Protein AF-A0A1M2VJW4-F1 (afdb_monomer_lite)

Sequence (165 aa):
KAATLDDLKRATKDALHIVKIEASDFDSVFASAKVLESIPSETHLHYLINNAGMALEAETLLSVLKTNTVGFAFVSQVALPFLERGRVKNILHISSTRGSIASVDTATGFVPAVVSYGMSKAALDMLNATLEPSESVAGVLKVVTTATAADSGKYLRYNGEKIPW

pLDDT: mean 79.41, std 14.79, range [40.38, 96.19]

Radius of gyration: 18.19 Å; chains: 1; bounding box: 39×47×47 Å

Structure (mmCIF, N/CA/C/O backbone):
data_AF-A0A1M2VJW4-F1
#
_entry.id   AF-A0A1M2VJW4-F1
#
loop_
_atom_site.group_PDB
_atom_site.id
_atom_site.type_symbol
_atom_site.label_atom_id
_atom_site.label_alt_id
_atom_site.label_comp_id
_atom_site.label_asym_id
_atom_site.label_entity_id
_atom_site.label_seq_id
_atom_site.pdbx_PDB_ins_code
_atom_site.Cartn_x
_atom_site.Cartn_y
_atom_site.Cartn_z
_atom_site.occupancy
_atom_site.B_iso_or_equiv
_atom_site.auth_seq_id
_atom_site.auth_comp_id
_atom_site.auth_asym_id
_atom_site.auth_atom_id
_atom_site.pdbx_PDB_model_num
ATOM 1 N N . LYS A 1 1 ? -12.117 16.412 -5.484 1.00 53.22 1 LYS A N 1
ATOM 2 C CA . LYS A 1 1 ? -11.598 15.272 -4.686 1.00 53.22 1 LYS A CA 1
ATOM 3 C C . LYS A 1 1 ? -11.962 15.355 -3.193 1.00 53.22 1 LYS A C 1
ATOM 5 O O . LYS A 1 1 ? -12.246 14.305 -2.644 1.00 53.22 1 LYS A O 1
ATOM 10 N N . ALA A 1 2 ? -12.034 16.536 -2.552 1.00 51.62 2 ALA A N 1
ATOM 11 C CA . ALA A 1 2 ? -12.535 16.665 -1.167 1.00 51.62 2 ALA A CA 1
ATOM 12 C C . ALA A 1 2 ? -14.077 16.659 -1.059 1.00 51.62 2 ALA A C 1
ATOM 14 O O . ALA A 1 2 ? -14.622 15.906 -0.262 1.00 51.62 2 ALA A O 1
ATOM 15 N N . ALA A 1 3 ? -14.779 17.389 -1.940 1.00 55.66 3 ALA A N 1
ATOM 16 C CA . ALA A 1 3 ? -16.249 17.458 -1.938 1.00 55.66 3 ALA A CA 1
ATOM 17 C C . ALA A 1 3 ? -16.925 16.072 -1.996 1.00 55.66 3 ALA A C 1
ATOM 19 O O . ALA A 1 3 ? -17.821 15.780 -1.215 1.00 55.66 3 ALA A O 1
ATOM 20 N N . THR A 1 4 ? -16.394 15.172 -2.827 1.00 78.44 4 THR A N 1
ATOM 21 C CA . THR A 1 4 ? -16.866 13.787 -2.977 1.00 78.44 4 THR A CA 1
ATOM 22 C C . THR A 1 4 ? -16.678 12.922 -1.729 1.00 78.44 4 THR A C 1
ATOM 24 O O . THR A 1 4 ? -17.415 11.960 -1.543 1.00 78.44 4 THR A O 1
ATOM 27 N N . LEU A 1 5 ? -15.687 13.226 -0.884 1.00 79.75 5 LEU A N 1
ATOM 28 C CA . LEU A 1 5 ? -15.425 12.456 0.333 1.00 79.75 5 LEU A CA 1
ATOM 29 C C . LEU A 1 5 ? -16.330 12.915 1.483 1.00 79.75 5 LEU A C 1
ATOM 31 O O . LEU A 1 5 ? -16.846 12.081 2.222 1.00 79.75 5 LEU A O 1
ATOM 35 N N . ASP A 1 6 ? -16.577 14.222 1.587 1.00 81.19 6 ASP A N 1
ATOM 36 C CA . ASP A 1 6 ? -17.538 14.771 2.547 1.00 81.19 6 ASP A CA 1
ATOM 37 C C . ASP A 1 6 ? -18.973 14.345 2.207 1.00 81.19 6 ASP A C 1
ATOM 39 O O . ASP A 1 6 ? -19.746 14.009 3.104 1.00 81.19 6 ASP A O 1
ATOM 43 N N . ASP A 1 7 ? -19.315 14.296 0.915 1.00 84.75 7 ASP A N 1
ATOM 44 C CA . ASP A 1 7 ? -20.573 13.719 0.429 1.00 84.75 7 ASP A CA 1
ATOM 45 C C . ASP A 1 7 ? -20.713 12.247 0.830 1.00 84.75 7 ASP A C 1
ATOM 47 O O . ASP A 1 7 ? -21.752 11.845 1.358 1.00 84.75 7 ASP A O 1
ATOM 51 N N . LEU A 1 8 ? -19.653 11.451 0.644 1.00 85.62 8 LEU A N 1
ATOM 52 C CA . LEU A 1 8 ? -19.655 10.044 1.036 1.00 85.62 8 LEU A CA 1
ATOM 53 C C . LEU A 1 8 ? -19.826 9.892 2.551 1.00 85.62 8 LEU A C 1
ATOM 55 O O . LEU A 1 8 ? -20.654 9.099 2.985 1.00 85.62 8 LEU A O 1
ATOM 59 N N . LYS A 1 9 ? -19.127 10.707 3.352 1.00 84.81 9 LYS A N 1
ATOM 60 C CA . LYS A 1 9 ? -19.258 10.703 4.815 1.00 84.81 9 LYS A CA 1
ATOM 61 C C . LYS A 1 9 ? -20.679 11.031 5.263 1.00 84.81 9 LYS A C 1
ATOM 63 O O . LYS A 1 9 ? -21.208 10.368 6.152 1.00 84.81 9 LYS A O 1
ATOM 68 N N . ARG A 1 10 ? -21.324 12.013 4.624 1.00 84.19 10 ARG A N 1
ATOM 69 C CA . ARG A 1 10 ? -22.740 12.323 4.875 1.00 84.19 10 ARG A CA 1
ATOM 70 C C . ARG A 1 10 ? -23.649 11.135 4.553 1.00 84.19 10 ARG A C 1
ATOM 72 O O . ARG A 1 10 ? -24.581 10.874 5.309 1.00 84.19 10 ARG A O 1
ATOM 79 N N . ALA A 1 11 ? -23.376 10.413 3.467 1.00 86.88 11 ALA A N 1
ATOM 80 C CA . ALA A 1 11 ? -24.182 9.274 3.034 1.00 86.88 11 ALA A CA 1
ATOM 81 C C . ALA A 1 11 ? -24.016 8.027 3.925 1.00 86.88 11 ALA A C 1
ATOM 83 O O . ALA A 1 11 ? -24.977 7.284 4.119 1.00 86.88 11 ALA A O 1
ATOM 84 N N . THR A 1 12 ? -22.826 7.797 4.485 1.00 85.69 12 THR A N 1
ATOM 85 C CA . THR A 1 12 ? -22.499 6.582 5.255 1.00 85.69 12 THR A CA 1
ATOM 86 C C . THR A 1 12 ? -22.643 6.735 6.771 1.00 85.69 12 THR A C 1
ATOM 88 O O . THR A 1 12 ? -22.480 5.748 7.488 1.00 85.69 12 THR A O 1
ATOM 91 N N . LYS A 1 13 ? -22.951 7.942 7.272 1.00 80.88 13 LYS A N 1
ATOM 92 C CA . LYS A 1 13 ? -23.042 8.255 8.713 1.00 80.88 13 LYS A CA 1
ATOM 93 C C . LYS A 1 13 ? -21.794 7.751 9.463 1.00 80.88 13 LYS A C 1
ATOM 95 O O . LYS A 1 13 ? -20.679 8.074 9.060 1.00 80.88 13 LYS A O 1
ATOM 100 N N . ASP A 1 14 ? -21.977 6.926 10.494 1.00 81.69 14 ASP A N 1
ATOM 101 C CA . ASP A 1 14 ? -20.911 6.425 11.370 1.00 81.69 14 ASP A CA 1
ATOM 102 C C . ASP A 1 14 ? -20.086 5.282 10.754 1.00 81.69 14 ASP A C 1
ATOM 104 O O . ASP A 1 14 ? -19.101 4.853 11.338 1.00 81.69 14 ASP A O 1
ATOM 108 N N . ALA A 1 15 ? -20.440 4.790 9.559 1.00 83.75 15 ALA A N 1
ATOM 109 C CA . ALA A 1 15 ? -19.698 3.710 8.903 1.00 83.75 15 ALA A CA 1
ATOM 110 C C . ALA A 1 15 ? -18.403 4.177 8.204 1.00 83.75 15 ALA A C 1
ATOM 112 O O . ALA A 1 15 ? -17.617 3.336 7.765 1.00 83.75 15 ALA A O 1
ATOM 113 N N . LEU A 1 16 ? -18.171 5.494 8.069 1.00 88.00 16 LEU A N 1
ATOM 114 C CA . LEU A 1 16 ? -16.964 6.048 7.443 1.00 88.00 16 LEU A CA 1
ATOM 115 C C . LEU A 1 16 ? -16.190 6.960 8.395 1.00 88.00 16 LEU A C 1
ATOM 117 O O . LEU A 1 16 ? -16.600 8.082 8.702 1.00 88.00 16 LEU A O 1
ATOM 121 N N . HIS A 1 17 ? -14.983 6.519 8.732 1.00 88.06 17 HIS A N 1
ATOM 122 C CA . HIS A 1 17 ? -13.984 7.326 9.418 1.00 88.06 17 HIS A CA 1
ATOM 123 C C . HIS A 1 17 ? -12.938 7.801 8.407 1.00 88.06 17 HIS A C 1
ATOM 125 O O . HIS A 1 17 ? -12.304 6.998 7.725 1.00 88.06 17 HIS A O 1
ATOM 131 N N . ILE A 1 18 ? -12.760 9.119 8.294 1.00 89.25 18 ILE A N 1
ATOM 132 C CA . ILE A 1 18 ? -11.729 9.706 7.432 1.00 89.25 18 ILE A CA 1
ATOM 133 C C . ILE A 1 18 ? -10.469 9.903 8.267 1.00 89.25 18 ILE A C 1
ATOM 135 O O . ILE A 1 18 ? -10.477 10.675 9.225 1.00 89.25 18 ILE A O 1
ATOM 139 N N . VAL A 1 19 ? -9.385 9.251 7.856 1.00 90.75 19 VAL A N 1
ATOM 140 C CA . VAL A 1 19 ? -8.056 9.411 8.447 1.00 90.75 19 VAL A CA 1
ATOM 141 C C . VAL A 1 19 ? -7.137 10.019 7.397 1.00 90.75 19 VAL A C 1
ATOM 143 O O . VAL A 1 19 ? -7.038 9.515 6.279 1.00 90.75 19 VAL A O 1
ATOM 146 N N . LYS A 1 20 ? -6.474 11.127 7.738 1.00 91.62 20 LYS A N 1
ATOM 147 C CA . LYS A 1 20 ? -5.480 11.740 6.855 1.00 91.62 20 LYS A CA 1
ATOM 148 C C . LYS A 1 20 ? -4.185 10.935 6.933 1.00 91.62 20 LYS A C 1
ATOM 150 O O . LYS A 1 20 ? -3.570 10.876 7.992 1.00 91.62 20 LYS A O 1
ATOM 155 N N . ILE A 1 21 ? -3.779 10.359 5.807 1.00 93.31 21 ILE A N 1
ATOM 156 C CA . ILE A 1 21 ? -2.517 9.633 5.653 1.00 93.31 21 ILE A CA 1
ATOM 157 C C . ILE A 1 21 ? -1.919 10.029 4.307 1.00 93.31 21 ILE A C 1
ATOM 159 O O . ILE A 1 21 ? -2.563 9.860 3.273 1.00 93.31 21 ILE A O 1
ATOM 163 N N . GLU A 1 22 ? -0.692 10.535 4.326 1.00 94.25 22 GLU A N 1
ATOM 164 C CA . GLU A 1 22 ? 0.143 10.692 3.137 1.00 94.25 22 GLU A CA 1
ATOM 165 C C . GLU A 1 22 ? 1.249 9.631 3.184 1.00 94.25 22 GLU A C 1
ATOM 167 O O . GLU A 1 22 ? 2.143 9.702 4.017 1.00 94.25 22 GLU A O 1
ATOM 172 N N . ALA A 1 23 ? 1.180 8.612 2.321 1.00 92.00 23 ALA A N 1
ATOM 173 C CA . ALA A 1 23 ? 2.075 7.448 2.385 1.00 92.00 23 ALA A CA 1
ATOM 174 C C . ALA A 1 23 ? 3.553 7.801 2.139 1.00 92.00 23 ALA A C 1
ATOM 176 O O . ALA A 1 23 ? 4.448 7.079 2.578 1.00 92.00 23 ALA A O 1
ATOM 177 N N . SER A 1 24 ? 3.813 8.911 1.445 1.00 93.81 24 SER A N 1
ATOM 178 C CA . SER A 1 24 ? 5.163 9.427 1.208 1.00 93.81 24 SER A CA 1
ATOM 179 C C . SER A 1 24 ? 5.692 10.331 2.334 1.00 93.81 24 SER A C 1
ATOM 181 O O . SER A 1 24 ? 6.868 10.706 2.309 1.00 93.81 24 SER A O 1
ATOM 183 N N . ASP A 1 25 ? 4.866 10.657 3.330 1.00 96.19 25 ASP A N 1
ATOM 184 C CA . ASP A 1 25 ? 5.200 11.461 4.507 1.00 96.19 25 ASP A CA 1
ATOM 185 C C . ASP A 1 25 ? 5.056 10.603 5.770 1.00 96.19 25 ASP A C 1
ATOM 187 O O . ASP A 1 25 ? 3.963 10.359 6.282 1.00 96.19 25 ASP A O 1
ATOM 191 N N . PHE A 1 26 ? 6.184 10.118 6.284 1.00 92.19 26 PHE A N 1
ATOM 192 C CA . PHE A 1 26 ? 6.177 9.175 7.397 1.00 92.19 26 PHE A CA 1
ATOM 193 C C . PHE A 1 26 ? 5.715 9.816 8.707 1.00 92.19 26 PHE A C 1
ATOM 195 O O . PHE A 1 26 ? 5.099 9.127 9.516 1.00 92.19 26 PHE A O 1
ATOM 202 N N . ASP A 1 27 ? 5.886 11.129 8.880 1.00 95.06 27 ASP A N 1
ATOM 203 C CA . ASP A 1 27 ? 5.318 11.838 10.027 1.00 95.06 27 ASP A CA 1
ATOM 204 C C . ASP A 1 27 ? 3.787 11.837 9.940 1.00 95.06 27 ASP A C 1
ATOM 206 O O . ASP A 1 27 ? 3.109 11.570 10.935 1.00 95.06 27 ASP A O 1
ATOM 210 N N . SER A 1 28 ? 3.226 12.027 8.737 1.00 96.06 28 SER A N 1
ATOM 211 C CA . SER A 1 28 ? 1.786 11.851 8.507 1.00 96.06 28 SER A CA 1
ATOM 212 C C . SER A 1 28 ? 1.327 10.416 8.779 1.00 96.06 28 SER A C 1
ATOM 214 O O . SER A 1 28 ? 0.230 10.237 9.313 1.00 96.06 28 SER A O 1
ATOM 216 N N . VAL A 1 29 ? 2.119 9.402 8.413 1.00 95.56 29 VAL A N 1
ATOM 217 C CA . VAL A 1 29 ? 1.794 7.990 8.676 1.00 95.56 29 VAL A CA 1
ATOM 218 C C . VAL A 1 29 ? 1.776 7.716 10.179 1.00 95.56 29 VAL A C 1
ATOM 220 O O . VAL A 1 29 ? 0.781 7.205 10.688 1.00 95.56 29 VAL A O 1
ATOM 223 N N . PHE A 1 30 ? 2.810 8.107 10.922 1.00 93.12 30 PHE A N 1
ATOM 224 C CA . PHE A 1 30 ? 2.870 7.873 12.368 1.00 93.12 30 PHE A CA 1
ATOM 225 C C . PHE A 1 30 ? 1.820 8.679 13.139 1.00 93.12 30 PHE A C 1
ATOM 227 O O . PHE A 1 30 ? 1.211 8.163 14.077 1.00 93.12 30 PHE A O 1
ATOM 234 N N . ALA A 1 31 ? 1.530 9.912 12.714 1.00 94.62 31 ALA A N 1
ATOM 235 C CA . ALA A 1 31 ? 0.473 10.724 13.312 1.00 94.62 31 ALA A CA 1
ATOM 236 C C . ALA A 1 31 ? -0.919 10.077 13.190 1.00 94.62 31 ALA A C 1
ATOM 238 O O . ALA A 1 31 ? -1.789 10.333 14.027 1.00 94.62 31 ALA A O 1
ATOM 239 N N . SER A 1 32 ? -1.130 9.214 12.189 1.00 94.56 32 SER A N 1
ATOM 240 C CA . SER A 1 32 ? -2.408 8.529 11.985 1.00 94.56 32 SER A CA 1
ATOM 241 C C . SER A 1 32 ? -2.768 7.550 13.107 1.00 94.56 32 SER A C 1
ATOM 243 O O . SER A 1 32 ? -3.956 7.353 13.358 1.00 94.56 32 SER A O 1
ATOM 245 N N . ALA A 1 33 ? -1.785 7.024 13.852 1.00 91.88 33 ALA A N 1
ATOM 246 C CA . ALA A 1 33 ? -2.019 6.126 14.987 1.00 91.88 33 ALA A CA 1
ATOM 247 C C . ALA A 1 33 ? -2.961 6.749 16.030 1.00 91.88 33 ALA A C 1
ATOM 249 O O . ALA A 1 33 ? -3.928 6.121 16.448 1.00 91.88 33 ALA A O 1
ATOM 250 N N . LYS A 1 34 ? -2.752 8.031 16.363 1.00 91.75 34 LYS A N 1
ATOM 251 C CA . LYS A 1 34 ? -3.604 8.770 17.312 1.00 91.75 34 LYS A CA 1
ATOM 252 C C . LYS A 1 34 ? -5.041 8.915 16.818 1.00 91.75 34 LYS A C 1
ATOM 254 O O . LYS A 1 34 ? -5.980 8.939 17.607 1.00 91.75 34 LYS A O 1
ATOM 259 N N . VAL A 1 35 ? -5.224 9.038 15.504 1.00 89.62 35 VAL A N 1
ATOM 260 C CA . VAL A 1 35 ? -6.563 9.115 14.910 1.00 89.62 35 VAL A CA 1
ATOM 261 C C . VAL A 1 35 ? -7.232 7.744 14.963 1.00 89.62 35 VAL A C 1
ATOM 263 O O . VAL A 1 35 ? -8.400 7.667 15.329 1.00 89.62 35 VAL A O 1
ATOM 266 N N . LEU A 1 36 ? -6.497 6.666 14.673 1.00 89.81 36 LEU A N 1
ATOM 267 C CA . LEU A 1 36 ? -6.995 5.294 14.795 1.00 89.81 36 LEU A CA 1
ATOM 268 C C . LEU A 1 36 ? -7.379 4.944 16.244 1.00 89.81 36 LEU A C 1
ATOM 270 O O . LEU A 1 36 ? -8.386 4.279 16.452 1.00 89.81 36 LEU A O 1
ATOM 274 N N . GLU A 1 37 ? -6.650 5.447 17.244 1.00 90.56 37 GLU A N 1
ATOM 275 C CA . GLU A 1 37 ? -6.998 5.305 18.670 1.00 90.56 37 GLU A CA 1
ATOM 276 C C . GLU A 1 37 ? -8.310 6.000 19.056 1.00 90.56 37 GLU A C 1
ATOM 278 O O . GLU A 1 37 ? -8.969 5.574 20.000 1.00 90.56 37 GLU A O 1
ATOM 283 N N . SER A 1 38 ? -8.695 7.062 18.339 1.00 88.62 38 SER A N 1
ATOM 284 C CA . SER A 1 38 ? -9.950 7.786 18.588 1.00 88.62 38 SER A CA 1
ATOM 285 C C . SER A 1 38 ? -11.187 7.072 18.036 1.00 88.62 38 SER A C 1
ATOM 287 O O . SER A 1 38 ? -12.314 7.443 18.371 1.00 88.62 38 SER A O 1
ATOM 289 N N . ILE A 1 39 ? -10.989 6.064 17.180 1.00 85.88 39 ILE A N 1
ATOM 290 C CA . ILE A 1 39 ? -12.077 5.236 16.665 1.00 85.88 39 ILE A CA 1
ATOM 291 C C . ILE A 1 39 ? -12.561 4.338 17.817 1.00 85.88 39 ILE A C 1
ATOM 293 O O . ILE A 1 39 ? -11.723 3.784 18.534 1.00 85.88 39 ILE A O 1
ATOM 297 N N . PRO A 1 40 ? -13.885 4.191 18.026 1.00 84.75 40 PRO A N 1
ATOM 298 C CA . PRO A 1 40 ? -14.409 3.428 19.153 1.00 84.75 40 PRO A CA 1
ATOM 299 C C . PRO A 1 40 ? -13.818 2.017 19.226 1.00 84.75 40 PRO A C 1
ATOM 301 O O . PRO A 1 40 ? -13.689 1.342 18.208 1.00 84.75 40 PRO A O 1
ATOM 304 N N . SER A 1 41 ? -13.456 1.566 20.428 1.00 74.88 41 SER A N 1
ATOM 305 C CA . SER A 1 41 ? -12.674 0.337 20.647 1.00 74.88 41 SER A CA 1
ATOM 306 C C . SER A 1 41 ? -13.351 -0.949 20.158 1.00 74.88 41 SER A C 1
ATOM 308 O O . SER A 1 41 ? -12.673 -1.914 19.808 1.00 74.88 41 SER A O 1
ATOM 310 N N . GLU A 1 42 ? -14.680 -0.938 20.112 1.00 80.19 42 GLU A N 1
ATOM 311 C CA . GLU A 1 42 ? -15.555 -1.961 19.546 1.00 80.19 42 GLU A CA 1
ATOM 312 C C . GLU A 1 42 ? -15.442 -2.068 18.015 1.00 80.19 42 GLU A C 1
ATOM 314 O O . GLU A 1 42 ? -15.820 -3.080 17.426 1.00 80.19 42 GLU A O 1
ATOM 319 N N . THR A 1 43 ? -14.889 -1.044 17.362 1.00 80.38 43 THR A N 1
ATOM 320 C CA . THR A 1 43 ? -14.594 -1.034 15.929 1.00 80.38 43 THR A CA 1
ATOM 321 C C . THR A 1 43 ? -13.207 -1.628 15.715 1.00 80.38 43 THR A C 1
ATOM 323 O O . THR A 1 43 ? -12.186 -0.942 15.747 1.00 80.38 43 THR A O 1
ATOM 326 N N . HIS A 1 44 ? -13.158 -2.942 15.520 1.00 84.38 44 HIS A N 1
ATOM 327 C CA . HIS A 1 44 ? -11.901 -3.641 15.278 1.00 84.38 44 HIS A CA 1
ATOM 328 C C . HIS A 1 44 ? -11.463 -3.539 13.813 1.00 84.38 44 HIS A C 1
ATOM 330 O O . HIS A 1 44 ? -12.254 -3.755 12.890 1.00 84.38 44 HIS A O 1
ATOM 336 N N . LEU A 1 45 ? -10.176 -3.261 13.590 1.00 89.12 45 LEU A N 1
ATOM 337 C CA . LEU A 1 45 ? -9.597 -3.301 12.253 1.00 89.12 45 LEU A CA 1
ATOM 338 C C . LEU A 1 45 ? -9.383 -4.763 11.849 1.00 89.12 45 LEU A C 1
ATOM 340 O O . LEU A 1 45 ? -8.676 -5.501 12.525 1.00 89.12 45 LEU A O 1
ATOM 344 N N . HIS A 1 46 ? -10.011 -5.180 10.752 1.00 87.06 46 HIS A N 1
ATOM 345 C CA . HIS A 1 46 ? -9.913 -6.553 10.247 1.00 87.06 46 HIS A CA 1
ATOM 346 C C . HIS A 1 46 ? -9.057 -6.683 8.987 1.00 87.06 46 HIS A C 1
ATOM 348 O O . HIS A 1 46 ? -8.476 -7.736 8.738 1.00 87.06 46 HIS A O 1
ATOM 354 N N . TYR A 1 47 ? -9.042 -5.630 8.171 1.00 89.56 47 TYR A N 1
ATOM 355 C CA . TYR A 1 47 ? -8.376 -5.582 6.879 1.00 89.56 47 TYR A CA 1
ATOM 356 C C . TYR A 1 47 ? -7.717 -4.213 6.722 1.00 89.56 47 TYR A C 1
ATOM 358 O O . TYR A 1 47 ? -8.380 -3.186 6.853 1.00 89.56 47 TYR A O 1
ATOM 366 N N . LEU A 1 48 ? -6.437 -4.202 6.380 1.00 91.94 48 LEU A N 1
ATOM 367 C CA . LEU A 1 48 ? -5.707 -3.069 5.844 1.00 91.94 48 LEU A CA 1
ATOM 368 C C . LEU A 1 48 ? -5.510 -3.299 4.347 1.00 91.94 48 LEU A C 1
ATOM 370 O O . LEU A 1 48 ? -5.007 -4.342 3.934 1.00 91.94 48 LEU A O 1
ATOM 374 N N . ILE A 1 49 ? -5.876 -2.313 3.533 1.00 92.69 49 ILE A N 1
ATOM 375 C CA . ILE A 1 49 ? -5.662 -2.352 2.086 1.00 92.69 49 ILE A CA 1
ATOM 376 C C . ILE A 1 49 ? -4.751 -1.191 1.707 1.00 92.69 49 ILE A C 1
ATOM 378 O O . ILE A 1 49 ? -5.193 -0.050 1.570 1.00 92.69 49 ILE A O 1
ATOM 382 N N . ASN A 1 50 ? -3.475 -1.489 1.494 1.00 93.31 50 ASN A N 1
ATOM 383 C CA . ASN A 1 50 ? -2.540 -0.518 0.957 1.00 93.31 50 ASN A CA 1
ATOM 384 C C . ASN A 1 50 ? -2.715 -0.435 -0.564 1.00 93.31 50 ASN A C 1
ATOM 386 O O . ASN A 1 50 ? -2.260 -1.295 -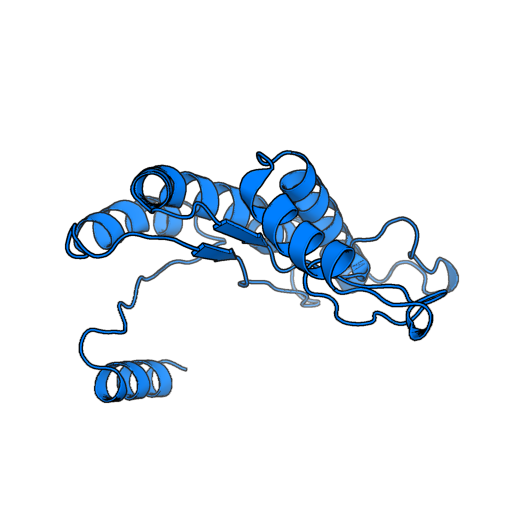1.322 1.00 93.31 50 ASN A O 1
ATOM 390 N N . ASN A 1 51 ? -3.423 0.605 -1.000 1.00 93.38 51 ASN A N 1
ATOM 391 C CA . ASN A 1 51 ? -3.742 0.858 -2.406 1.00 93.38 51 ASN A CA 1
ATOM 392 C C . ASN A 1 51 ? -3.062 2.114 -2.977 1.00 93.38 51 ASN A C 1
ATOM 394 O O . ASN A 1 51 ? -2.891 2.206 -4.190 1.00 93.38 51 ASN A O 1
ATOM 398 N N . ALA A 1 52 ? -2.684 3.084 -2.135 1.00 90.25 52 ALA A N 1
ATOM 399 C CA . ALA A 1 52 ? -2.108 4.348 -2.595 1.00 90.25 52 ALA A CA 1
ATOM 400 C C . ALA A 1 52 ? -0.857 4.109 -3.459 1.00 90.25 52 ALA A C 1
ATOM 402 O O . ALA A 1 52 ? 0.078 3.440 -3.042 1.00 90.25 52 ALA A O 1
ATOM 403 N N . GLY A 1 53 ? -0.814 4.632 -4.679 1.00 87.25 53 GLY A N 1
ATOM 404 C CA . GLY A 1 53 ? 0.353 4.419 -5.523 1.00 87.25 53 GLY A CA 1
ATOM 405 C C . GLY A 1 53 ? 0.461 5.399 -6.670 1.00 87.25 53 GLY A C 1
ATOM 406 O O . GLY A 1 53 ? -0.530 5.995 -7.093 1.00 87.25 53 GLY A O 1
ATOM 407 N N . MET A 1 54 ? 1.683 5.547 -7.169 1.00 89.19 54 MET A N 1
ATOM 408 C CA . MET A 1 54 ? 2.025 6.441 -8.270 1.00 89.19 54 MET A CA 1
ATOM 409 C C . MET A 1 54 ? 2.922 5.746 -9.298 1.00 89.19 54 MET A C 1
ATOM 411 O O . MET A 1 54 ? 3.672 4.835 -8.950 1.00 89.19 54 MET A O 1
ATOM 415 N N . ALA A 1 55 ? 2.819 6.163 -10.562 1.00 79.69 55 ALA A N 1
ATOM 416 C CA . ALA A 1 55 ? 3.507 5.560 -11.713 1.00 79.69 55 ALA A CA 1
ATOM 417 C C . ALA A 1 55 ? 3.973 6.608 -12.748 1.00 79.69 55 ALA A C 1
ATOM 419 O O . ALA A 1 55 ? 4.122 6.295 -13.925 1.00 79.69 55 ALA A O 1
ATOM 420 N N . LEU A 1 56 ? 4.091 7.868 -12.329 1.00 69.44 56 LEU A N 1
ATOM 421 C CA . LEU A 1 56 ? 4.195 9.032 -13.207 1.00 69.44 56 LEU A CA 1
ATOM 422 C C . LEU A 1 56 ? 5.636 9.277 -13.712 1.00 69.44 56 LEU A C 1
ATOM 424 O O . LEU A 1 56 ? 6.610 8.837 -13.104 1.00 69.44 56 LEU A O 1
ATOM 428 N N . GLU A 1 57 ? 5.745 9.962 -14.857 1.00 63.19 57 GLU A N 1
ATOM 429 C CA . GLU A 1 57 ? 7.006 10.252 -15.567 1.00 63.19 57 GLU A CA 1
ATOM 430 C C . GLU A 1 57 ? 7.885 11.328 -14.914 1.00 63.19 57 GLU A C 1
ATOM 432 O O . GLU A 1 57 ? 9.083 11.369 -15.188 1.00 63.19 57 GLU A O 1
ATOM 437 N N . ALA A 1 58 ? 7.324 12.199 -14.071 1.00 62.88 58 ALA A N 1
ATOM 438 C CA . ALA A 1 58 ? 8.066 13.295 -13.444 1.00 62.88 58 ALA A CA 1
ATOM 439 C C . ALA A 1 58 ? 8.763 12.869 -12.138 1.00 62.88 58 ALA A C 1
ATOM 441 O O . ALA A 1 58 ? 9.520 13.637 -11.541 1.00 62.88 58 ALA A O 1
ATOM 442 N N . GLU A 1 59 ? 8.503 11.649 -11.677 1.00 71.31 59 GLU A N 1
ATOM 443 C CA . GLU A 1 59 ? 8.868 11.163 -10.365 1.00 71.31 59 GLU A CA 1
ATOM 444 C C . GLU A 1 59 ? 10.103 10.281 -10.417 1.00 71.31 59 GLU A C 1
ATOM 446 O O . GLU A 1 59 ? 10.270 9.397 -11.254 1.00 71.31 59 GLU A O 1
ATOM 451 N N . THR A 1 60 ? 10.982 10.506 -9.451 1.00 84.81 60 THR A N 1
ATOM 452 C CA . THR A 1 60 ? 12.195 9.711 -9.304 1.00 84.81 60 THR A CA 1
ATOM 453 C C . THR A 1 60 ? 11.863 8.293 -8.840 1.00 84.81 60 THR A C 1
ATOM 455 O O . THR A 1 60 ? 10.899 8.071 -8.104 1.00 84.81 60 THR A O 1
ATOM 458 N N . LEU A 1 61 ? 12.731 7.331 -9.161 1.00 88.56 61 LEU A N 1
ATOM 459 C CA . LEU A 1 61 ? 12.684 5.987 -8.576 1.00 88.56 61 LEU A CA 1
ATOM 460 C C . LEU A 1 61 ? 12.512 6.030 -7.048 1.00 88.56 61 LEU A C 1
ATOM 462 O O . LEU A 1 61 ? 11.723 5.269 -6.491 1.00 88.56 61 LEU A O 1
ATOM 466 N N . LEU A 1 62 ? 13.207 6.955 -6.375 1.00 91.12 62 LEU A N 1
ATOM 467 C CA . LEU A 1 62 ? 13.123 7.110 -4.928 1.00 91.12 62 LEU A CA 1
ATOM 468 C C . LEU A 1 62 ? 11.720 7.520 -4.468 1.00 91.12 62 LEU A C 1
ATOM 470 O O . LEU A 1 62 ? 11.214 6.929 -3.521 1.00 91.12 62 LEU A O 1
ATOM 474 N N . SER A 1 63 ? 11.066 8.485 -5.121 1.00 92.12 63 SER A N 1
ATOM 475 C CA . SER A 1 63 ? 9.706 8.898 -4.739 1.00 92.12 63 SER A CA 1
ATOM 476 C C . SER A 1 63 ? 8.671 7.805 -5.009 1.00 92.12 63 SER A C 1
ATOM 478 O O . SER A 1 63 ? 7.770 7.598 -4.193 1.00 92.12 63 SER A O 1
ATOM 480 N N . VAL A 1 64 ? 8.833 7.054 -6.104 1.00 93.75 64 VAL A N 1
ATOM 481 C CA . VAL A 1 64 ? 7.958 5.919 -6.424 1.00 93.75 64 VAL A CA 1
ATOM 482 C C . VAL A 1 64 ? 8.130 4.793 -5.395 1.00 93.75 64 VAL A C 1
ATOM 484 O O . VAL A 1 64 ? 7.133 4.296 -4.876 1.00 93.75 64 VAL A O 1
ATOM 487 N N . LEU A 1 65 ? 9.365 4.438 -5.021 1.00 93.38 65 LEU A N 1
ATOM 488 C CA . LEU A 1 65 ? 9.647 3.471 -3.948 1.00 93.38 65 LEU A CA 1
ATOM 489 C C . LEU A 1 65 ? 9.131 3.941 -2.585 1.00 93.38 65 LEU A C 1
ATOM 491 O O . LEU A 1 65 ? 8.547 3.156 -1.833 1.00 93.38 65 LEU A O 1
ATOM 495 N N . LYS A 1 66 ? 9.327 5.228 -2.272 1.00 95.00 66 LYS A N 1
ATOM 496 C CA . LYS A 1 66 ? 8.889 5.826 -1.008 1.00 95.00 66 LYS A CA 1
ATOM 497 C C . LYS A 1 66 ? 7.386 5.647 -0.822 1.00 95.00 66 LYS A C 1
ATOM 499 O O . LYS A 1 66 ? 6.965 5.212 0.240 1.00 95.00 66 LYS A O 1
ATOM 504 N N . THR A 1 67 ? 6.601 5.911 -1.863 1.00 94.75 67 THR A N 1
ATOM 505 C CA . THR A 1 67 ? 5.135 5.814 -1.815 1.00 94.75 67 THR A CA 1
ATOM 506 C C . THR A 1 67 ? 4.643 4.373 -1.934 1.00 94.75 67 THR A C 1
ATOM 508 O O . THR A 1 67 ? 3.882 3.908 -1.090 1.00 94.75 67 THR A O 1
ATOM 511 N N . ASN A 1 68 ? 5.077 3.649 -2.971 1.00 95.38 68 ASN A N 1
ATOM 512 C CA . ASN A 1 68 ? 4.491 2.359 -3.346 1.00 95.38 68 ASN A CA 1
ATOM 513 C C . ASN A 1 68 ? 4.984 1.184 -2.492 1.00 95.38 68 ASN A C 1
ATOM 515 O O . ASN A 1 68 ? 4.378 0.116 -2.556 1.00 95.38 68 ASN A O 1
ATOM 519 N N . THR A 1 69 ? 6.090 1.346 -1.760 1.00 93.44 69 THR A N 1
ATOM 520 C CA . THR A 1 69 ? 6.738 0.253 -1.022 1.00 93.44 69 THR A CA 1
ATOM 521 C C . THR A 1 69 ? 6.976 0.627 0.436 1.00 93.44 69 THR A C 1
ATOM 523 O O . THR A 1 69 ? 6.423 -0.006 1.331 1.00 93.44 69 THR A O 1
ATOM 526 N N . VAL A 1 70 ? 7.777 1.667 0.694 1.00 93.50 70 VAL A N 1
ATOM 527 C CA . VAL A 1 70 ? 8.182 2.021 2.068 1.00 93.50 70 VAL A CA 1
ATOM 528 C C . VAL A 1 70 ? 6.994 2.561 2.863 1.00 93.50 70 VAL A C 1
ATOM 530 O O . VAL A 1 70 ? 6.765 2.140 3.994 1.00 93.50 70 VAL A O 1
ATOM 533 N N . GLY A 1 71 ? 6.186 3.423 2.245 1.00 94.25 71 GLY A N 1
ATOM 534 C CA . GLY A 1 71 ? 4.947 3.924 2.829 1.00 94.25 71 GLY A CA 1
ATOM 535 C C . GLY A 1 71 ? 3.999 2.794 3.220 1.00 94.25 71 GLY A C 1
ATOM 536 O O . GLY A 1 71 ? 3.432 2.823 4.307 1.00 94.25 71 GLY A O 1
ATOM 537 N N . PHE A 1 72 ? 3.888 1.749 2.394 1.00 93.88 72 PHE A N 1
ATOM 538 C CA . PHE A 1 72 ? 3.047 0.587 2.700 1.00 93.88 72 PHE A CA 1
ATOM 539 C C . PHE A 1 72 ? 3.570 -0.176 3.913 1.00 93.88 72 PHE A C 1
ATOM 541 O O . PHE A 1 72 ? 2.783 -0.532 4.783 1.00 93.88 72 PHE A O 1
ATOM 548 N N . ALA A 1 73 ? 4.887 -0.373 4.013 1.00 87.75 73 ALA A N 1
ATOM 549 C CA . ALA A 1 73 ? 5.492 -1.013 5.177 1.00 87.75 73 ALA A CA 1
ATOM 550 C C . ALA A 1 73 ? 5.178 -0.251 6.475 1.00 87.75 73 ALA A C 1
ATOM 552 O O . ALA A 1 73 ? 4.768 -0.867 7.457 1.00 87.75 73 ALA A O 1
ATOM 553 N N . PHE A 1 74 ? 5.309 1.078 6.480 1.00 89.69 74 PHE A N 1
ATOM 554 C CA . PHE A 1 74 ? 5.035 1.876 7.678 1.00 89.69 74 PHE A CA 1
ATOM 555 C C . PHE A 1 74 ? 3.550 2.003 8.002 1.00 89.69 74 PHE A C 1
ATOM 557 O O . PHE A 1 74 ? 3.190 1.924 9.174 1.00 89.69 74 PHE A O 1
ATOM 564 N N . VAL A 1 75 ? 2.675 2.124 7.001 1.00 94.25 75 VAL A N 1
ATOM 565 C CA . VAL A 1 75 ? 1.224 2.080 7.235 1.00 94.25 75 VAL A CA 1
ATOM 566 C C . VAL A 1 75 ? 0.832 0.734 7.844 1.00 94.25 75 VAL A C 1
ATOM 568 O O . VAL A 1 75 ? 0.089 0.703 8.823 1.00 94.25 75 VAL A O 1
ATOM 571 N N . SER A 1 76 ? 1.388 -0.369 7.335 1.00 90.44 76 SER A N 1
ATOM 572 C CA . SER A 1 76 ? 1.200 -1.699 7.916 1.00 90.44 76 SER A CA 1
ATOM 573 C C . SER A 1 76 ? 1.673 -1.759 9.364 1.00 90.44 76 SER A C 1
ATOM 575 O O . SER A 1 76 ? 0.901 -2.174 10.221 1.00 90.44 76 SER A O 1
ATOM 577 N N . GLN A 1 77 ? 2.878 -1.269 9.671 1.00 84.38 77 GLN A N 1
ATOM 578 C CA . GLN A 1 77 ? 3.394 -1.229 11.046 1.00 84.38 77 GLN A CA 1
ATOM 579 C C . GLN A 1 77 ? 2.503 -0.419 11.996 1.00 84.38 77 GLN A C 1
ATOM 581 O O . GLN A 1 77 ? 2.220 -0.877 13.099 1.00 84.38 77 GLN A O 1
ATOM 586 N N . VAL A 1 78 ? 2.024 0.753 11.568 1.00 89.25 78 VAL A N 1
ATOM 587 C CA . VAL A 1 78 ? 1.109 1.583 12.367 1.00 89.25 78 VAL A CA 1
ATOM 588 C C . VAL A 1 78 ? -0.225 0.874 12.607 1.00 89.25 78 VAL A C 1
ATOM 590 O O . VAL A 1 78 ? -0.792 0.988 13.689 1.00 89.25 78 VAL A O 1
ATOM 593 N N . ALA A 1 79 ? -0.724 0.122 11.626 1.00 89.69 79 ALA A N 1
ATOM 594 C CA . ALA A 1 79 ? -1.998 -0.580 11.725 1.00 89.69 79 ALA A CA 1
AT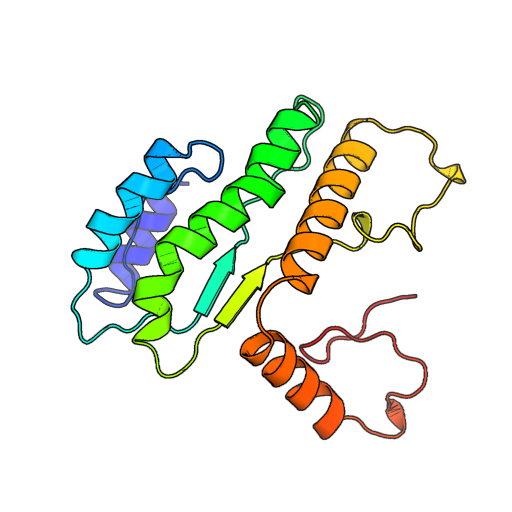OM 595 C C . ALA A 1 79 ? -1.936 -1.881 12.548 1.00 89.69 79 ALA A C 1
ATOM 597 O O . ALA A 1 79 ? -2.981 -2.326 13.030 1.00 89.69 79 ALA A O 1
ATOM 598 N N . LEU A 1 80 ? -0.754 -2.492 12.720 1.00 85.38 80 LEU A N 1
ATOM 599 C CA . LEU A 1 80 ? -0.594 -3.803 13.370 1.00 85.38 80 LEU A CA 1
ATOM 600 C C . LEU A 1 80 ? -1.291 -3.905 14.740 1.00 85.38 80 LEU A C 1
ATOM 602 O O . LEU A 1 80 ? -2.111 -4.810 14.896 1.00 85.38 80 LEU A O 1
ATOM 606 N N . PRO A 1 81 ? -1.097 -2.977 15.702 1.00 84.88 81 PRO A N 1
ATOM 607 C CA . PRO A 1 81 ? -1.735 -3.087 17.020 1.00 84.88 81 PRO A CA 1
ATOM 608 C C . PRO A 1 81 ? -3.269 -3.034 16.973 1.00 84.88 81 PRO A C 1
ATOM 610 O O . PRO A 1 81 ? -3.946 -3.516 17.883 1.00 84.88 81 PRO A O 1
ATOM 613 N N . PHE A 1 82 ? -3.834 -2.424 15.927 1.00 88.31 82 PHE A N 1
ATOM 614 C CA . PHE A 1 82 ? -5.278 -2.342 15.712 1.00 88.31 82 PHE A CA 1
ATOM 615 C C . PHE A 1 82 ? -5.807 -3.611 15.035 1.00 88.31 82 PHE A C 1
ATOM 617 O O . PHE A 1 82 ? -6.871 -4.100 15.417 1.00 88.31 82 PHE A O 1
ATOM 624 N N . LEU A 1 83 ? -5.048 -4.166 14.080 1.00 86.19 83 LEU A N 1
ATOM 625 C CA . LEU A 1 83 ? -5.334 -5.454 13.439 1.00 86.19 83 LEU A CA 1
ATOM 626 C C . LEU A 1 83 ? -5.299 -6.607 14.446 1.00 86.19 83 LEU A C 1
ATOM 628 O O . LEU A 1 83 ? -6.162 -7.476 14.412 1.00 86.19 83 LEU A O 1
ATOM 632 N N . GLU A 1 84 ? -4.353 -6.602 15.388 1.00 83.94 84 GLU A N 1
ATOM 633 C CA . GLU A 1 84 ? -4.203 -7.660 16.397 1.00 83.94 84 GLU A CA 1
ATOM 634 C C . GLU A 1 84 ? -5.443 -7.855 17.280 1.00 83.94 84 GLU A C 1
ATOM 636 O O . GLU A 1 84 ? -5.688 -8.973 17.744 1.00 83.94 84 GLU A O 1
ATOM 641 N N . ARG A 1 85 ? -6.239 -6.793 17.468 1.00 85.44 85 ARG A N 1
ATOM 642 C CA . ARG A 1 85 ? -7.513 -6.811 18.209 1.00 85.44 85 ARG A CA 1
ATOM 643 C C . ARG A 1 85 ? -8.674 -7.349 17.370 1.00 85.44 85 ARG A C 1
ATOM 645 O O . ARG A 1 85 ? -9.698 -7.747 17.917 1.00 85.44 85 ARG A O 1
ATOM 652 N N . GLY A 1 86 ? -8.528 -7.357 16.048 1.00 83.69 86 GLY A N 1
ATOM 653 C CA . GLY A 1 86 ? -9.504 -7.897 15.119 1.00 83.69 86 GLY A CA 1
ATOM 654 C C . GLY A 1 86 ? -9.515 -9.422 15.085 1.00 83.69 86 GLY A C 1
ATOM 655 O O . GLY A 1 86 ? -8.504 -10.107 15.232 1.00 83.69 86 GLY A O 1
ATOM 656 N N . ARG A 1 87 ? -10.696 -9.976 14.799 1.00 82.50 87 ARG A N 1
ATOM 657 C CA . ARG A 1 87 ? -10.893 -11.414 14.524 1.00 82.50 87 ARG A CA 1
ATOM 658 C C . ARG A 1 87 ? -10.136 -11.906 13.280 1.00 82.50 87 ARG A C 1
ATOM 660 O O . ARG A 1 87 ? -9.937 -13.102 13.115 1.00 82.50 87 ARG A O 1
ATOM 667 N N . VAL A 1 88 ? -9.783 -10.989 12.386 1.00 81.56 88 VAL A N 1
ATOM 668 C CA . VAL A 1 88 ? -9.109 -11.221 11.100 1.00 81.56 88 VAL A CA 1
ATOM 669 C C . VAL A 1 88 ? -7.994 -10.183 11.020 1.00 81.56 88 VAL A C 1
ATOM 671 O O . VAL A 1 88 ? -8.213 -9.079 11.512 1.00 81.56 88 VAL A O 1
ATOM 674 N N . LYS A 1 89 ? -6.822 -10.522 10.474 1.00 82.06 89 LYS A N 1
ATOM 675 C CA . LYS A 1 89 ? -5.599 -9.710 10.607 1.00 82.06 89 LYS A CA 1
ATOM 676 C C . LYS A 1 89 ? -5.016 -9.359 9.229 1.00 82.06 89 LYS A C 1
ATOM 678 O O . LYS A 1 89 ? -3.806 -9.346 9.026 1.00 82.06 89 LYS A O 1
ATOM 683 N N . ASN A 1 90 ? -5.913 -9.050 8.284 1.00 80.88 90 ASN A N 1
ATOM 684 C CA . ASN A 1 90 ? -5.644 -8.934 6.846 1.00 80.88 90 ASN A CA 1
ATOM 685 C C . ASN A 1 90 ? -4.797 -7.723 6.495 1.00 80.88 90 ASN A C 1
ATOM 687 O O . ASN A 1 90 ? -5.224 -6.604 6.735 1.00 80.88 90 ASN A O 1
ATOM 691 N N . ILE A 1 91 ? -3.649 -7.927 5.843 1.00 84.06 91 ILE A N 1
ATOM 692 C CA . ILE A 1 91 ? -2.896 -6.869 5.164 1.00 84.06 91 ILE A CA 1
ATOM 693 C C . ILE A 1 91 ? -2.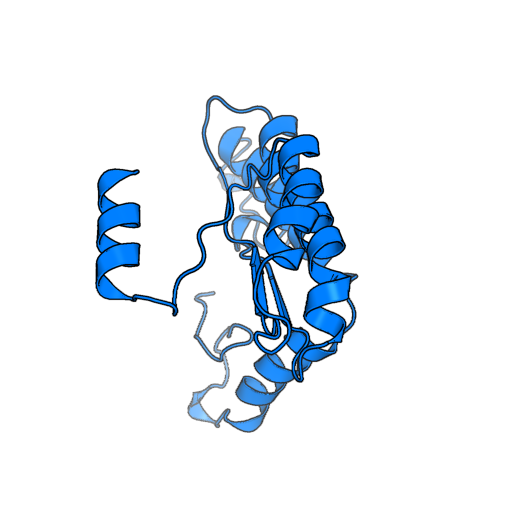795 -7.223 3.684 1.00 84.06 91 ILE A C 1
ATOM 695 O O . ILE A 1 91 ? -2.162 -8.203 3.297 1.00 84.06 91 ILE A O 1
ATOM 699 N N . LEU A 1 92 ? -3.430 -6.407 2.848 1.00 87.31 92 LEU A N 1
ATOM 700 C CA . LEU A 1 92 ? -3.420 -6.529 1.398 1.00 87.31 92 LEU A CA 1
ATOM 701 C C . LEU A 1 92 ? -2.648 -5.365 0.793 1.00 87.31 92 LEU A C 1
ATOM 703 O O . LEU A 1 92 ? -2.994 -4.201 0.991 1.00 87.31 92 LEU A O 1
ATOM 707 N N . HIS A 1 93 ? -1.646 -5.676 -0.020 1.00 89.50 93 HIS A N 1
ATOM 708 C CA . HIS A 1 93 ? -0.937 -4.691 -0.823 1.00 89.50 93 HIS A CA 1
ATOM 709 C C . HIS A 1 93 ? -1.350 -4.809 -2.291 1.00 89.50 93 HIS A C 1
ATOM 711 O O . HIS A 1 93 ? -1.274 -5.878 -2.902 1.00 89.50 93 HIS A O 1
ATOM 717 N N . ILE A 1 94 ? -1.776 -3.697 -2.887 1.00 89.62 94 ILE A N 1
ATOM 718 C CA . ILE A 1 94 ? -2.134 -3.663 -4.304 1.00 89.62 94 ILE A CA 1
ATOM 719 C C . ILE A 1 94 ? -0.857 -3.557 -5.147 1.00 89.62 94 ILE A C 1
ATOM 721 O O . ILE A 1 94 ? -0.254 -2.487 -5.282 1.00 89.62 94 ILE A O 1
ATOM 725 N N . SER A 1 95 ? -0.438 -4.694 -5.705 1.00 89.81 95 SER A N 1
ATOM 726 C CA . SER A 1 95 ? 0.728 -4.801 -6.592 1.00 89.81 95 SER A CA 1
ATOM 727 C C . SER A 1 95 ? 0.370 -4.673 -8.086 1.00 89.81 95 SER A C 1
ATOM 729 O O . SER A 1 95 ? -0.726 -4.234 -8.437 1.00 89.81 95 SER A O 1
ATOM 731 N N . SER A 1 96 ? 1.304 -5.012 -8.976 1.00 86.50 96 SER A N 1
ATOM 732 C CA . SER A 1 96 ? 1.148 -4.996 -10.434 1.00 86.50 96 SER A CA 1
ATOM 733 C C . SER A 1 96 ? 2.003 -6.082 -11.083 1.00 86.50 96 SER A C 1
ATOM 735 O O . SER A 1 96 ? 3.119 -6.331 -10.639 1.00 86.50 96 SER A O 1
ATOM 737 N N . THR A 1 97 ? 1.546 -6.637 -12.209 1.00 85.00 97 THR A N 1
ATOM 738 C CA . THR A 1 97 ? 2.347 -7.551 -13.044 1.00 85.00 97 THR A CA 1
ATOM 739 C C . THR A 1 97 ? 3.646 -6.918 -13.540 1.00 85.00 97 THR A C 1
ATOM 741 O O . THR A 1 97 ? 4.603 -7.632 -13.800 1.00 85.00 97 THR A O 1
ATOM 744 N N . ARG A 1 98 ? 3.740 -5.582 -13.594 1.00 86.12 98 ARG A N 1
ATOM 745 C CA . ARG A 1 98 ? 5.000 -4.881 -13.898 1.00 86.12 98 ARG A CA 1
ATOM 746 C C . ARG A 1 98 ? 6.088 -5.080 -12.836 1.00 86.12 98 ARG A C 1
ATOM 748 O O . ARG A 1 98 ? 7.248 -4.819 -13.127 1.00 86.12 98 ARG A O 1
ATOM 755 N N . GLY A 1 99 ? 5.730 -5.516 -11.626 1.00 86.06 99 GLY A N 1
ATOM 756 C CA . GLY A 1 99 ? 6.681 -5.952 -10.600 1.00 86.06 99 GLY A CA 1
ATOM 757 C C . GLY A 1 99 ? 7.225 -7.365 -10.820 1.00 86.06 99 GLY A C 1
ATOM 758 O O . GLY A 1 99 ? 8.213 -7.744 -10.197 1.00 86.06 99 GLY A O 1
ATOM 759 N N . SER A 1 100 ? 6.625 -8.141 -11.728 1.00 88.44 100 SER A N 1
ATOM 760 C CA . SER A 1 100 ? 7.093 -9.484 -12.058 1.00 88.44 100 SER A CA 1
ATOM 761 C C . SER A 1 100 ? 8.365 -9.407 -12.892 1.00 88.44 100 SER A C 1
ATOM 763 O O . SER A 1 100 ? 8.324 -9.130 -14.090 1.00 88.44 100 SER A O 1
ATOM 765 N N . ILE A 1 101 ? 9.500 -9.716 -12.263 1.00 84.94 101 ILE A N 1
ATOM 766 C CA . ILE A 1 101 ? 10.800 -9.813 -12.941 1.00 84.94 101 ILE A CA 1
ATOM 767 C C . ILE A 1 101 ? 10.746 -10.853 -14.074 1.00 84.94 101 ILE A C 1
ATOM 769 O O . ILE A 1 101 ? 11.323 -10.641 -15.135 1.00 84.94 101 ILE A O 1
ATOM 773 N N . ALA A 1 102 ? 10.003 -11.948 -13.883 1.00 84.12 102 ALA A N 1
ATOM 774 C CA . ALA A 1 102 ? 9.844 -13.003 -14.885 1.00 84.12 102 ALA A CA 1
ATOM 775 C C . ALA A 1 102 ? 9.038 -12.566 -16.122 1.00 84.12 102 ALA A C 1
ATOM 777 O O . ALA A 1 102 ? 9.124 -13.210 -17.163 1.00 84.12 102 ALA A O 1
ATOM 778 N N . SER A 1 103 ? 8.256 -11.489 -16.014 1.00 78.94 103 SER A N 1
ATOM 779 C CA . SER A 1 103 ? 7.385 -10.978 -17.081 1.00 78.94 103 SER A CA 1
ATOM 780 C C . SER A 1 103 ? 7.948 -9.720 -17.751 1.00 78.94 103 SER A C 1
ATOM 782 O O . SER A 1 103 ? 7.234 -9.052 -18.498 1.00 78.94 103 SER A O 1
ATOM 784 N N . VAL A 1 104 ? 9.201 -9.355 -17.462 1.00 75.06 104 VAL A N 1
ATOM 785 C CA . VAL A 1 104 ? 9.843 -8.185 -18.068 1.00 75.06 104 VAL A CA 1
ATOM 786 C C . VAL A 1 104 ? 10.101 -8.456 -19.548 1.00 75.06 104 VAL A C 1
ATOM 788 O O . VAL A 1 104 ? 10.932 -9.288 -19.904 1.00 75.06 104 VAL A O 1
ATOM 791 N N . ASP A 1 105 ? 9.412 -7.709 -20.409 1.00 73.94 105 ASP A N 1
ATOM 792 C CA . ASP A 1 105 ? 9.684 -7.691 -21.842 1.00 73.94 105 ASP A CA 1
ATOM 793 C C . ASP A 1 105 ? 10.903 -6.809 -22.139 1.00 73.94 105 ASP A C 1
ATOM 795 O O . ASP A 1 105 ? 10.826 -5.577 -22.145 1.00 73.94 105 ASP A O 1
ATOM 799 N N . THR A 1 106 ? 12.043 -7.441 -22.409 1.00 72.56 106 THR A N 1
ATOM 800 C CA . THR A 1 106 ? 13.287 -6.741 -22.750 1.00 72.56 106 THR A CA 1
ATOM 801 C C . THR A 1 106 ? 13.225 -6.036 -24.108 1.00 72.56 106 THR A C 1
ATOM 803 O O . THR A 1 106 ? 14.046 -5.151 -24.352 1.00 72.56 106 THR A O 1
ATOM 806 N N . ALA A 1 107 ? 12.238 -6.343 -24.961 1.00 73.25 107 ALA A N 1
ATOM 807 C CA . ALA A 1 107 ? 12.040 -5.666 -26.241 1.00 73.25 107 ALA A CA 1
ATOM 808 C C . ALA A 1 107 ? 11.533 -4.222 -26.080 1.00 73.25 107 ALA A C 1
ATOM 810 O O . ALA A 1 107 ? 11.762 -3.396 -26.962 1.00 73.25 107 ALA A O 1
ATOM 811 N N . THR A 1 108 ? 10.899 -3.885 -24.947 1.00 67.75 108 THR A N 1
ATOM 812 C CA . THR A 1 108 ? 10.433 -2.511 -24.668 1.00 67.75 108 THR A CA 1
ATOM 813 C C . THR A 1 108 ? 11.552 -1.523 -24.314 1.00 67.75 108 THR A C 1
ATOM 815 O O . THR A 1 108 ? 11.334 -0.313 -24.376 1.00 67.75 108 THR A O 1
ATOM 818 N N . GLY A 1 109 ? 12.758 -2.005 -23.992 1.00 69.94 109 GLY A N 1
ATOM 819 C CA . GLY A 1 109 ? 13.889 -1.155 -23.613 1.00 69.94 109 GLY A CA 1
ATOM 820 C C . GLY A 1 109 ? 13.705 -0.419 -22.274 1.00 69.94 109 GLY A C 1
ATOM 821 O O . GLY A 1 109 ? 12.748 -0.632 -21.530 1.00 69.94 109 GLY A O 1
ATOM 822 N N . PHE A 1 110 ? 14.662 0.447 -21.922 1.00 79.56 110 PHE A N 1
ATOM 823 C CA . PHE A 1 110 ? 14.626 1.200 -20.663 1.00 79.56 110 PHE A CA 1
ATOM 824 C C . PHE A 1 110 ? 13.693 2.413 -20.773 1.00 79.56 110 PHE A C 1
ATOM 826 O O . PHE A 1 110 ? 14.097 3.480 -21.232 1.00 79.56 110 PHE A O 1
ATOM 833 N N . VAL A 1 111 ? 12.448 2.254 -20.316 1.00 84.62 111 VAL A N 1
ATOM 834 C CA . VAL A 1 111 ? 11.505 3.365 -20.115 1.00 84.62 111 VAL A CA 1
ATOM 835 C C . VAL A 1 111 ? 11.501 3.746 -18.625 1.00 84.62 111 VAL A C 1
ATOM 837 O O . VAL A 1 111 ? 10.958 2.985 -17.818 1.00 84.62 111 VAL A O 1
ATOM 840 N N . PRO A 1 112 ? 12.078 4.899 -18.221 1.00 81.06 112 PRO A N 1
ATOM 841 C CA . PRO A 1 112 ? 12.348 5.215 -16.814 1.00 81.06 112 PRO A CA 1
ATOM 842 C C . PRO A 1 112 ? 11.141 5.102 -15.874 1.00 81.06 112 PRO A C 1
ATOM 844 O O . PRO A 1 112 ? 11.257 4.511 -14.800 1.00 81.06 112 PRO A O 1
ATOM 847 N N . ALA A 1 113 ? 9.974 5.615 -16.278 1.00 80.88 113 ALA A N 1
ATOM 848 C CA . ALA A 1 113 ? 8.754 5.571 -15.468 1.00 80.88 113 ALA A CA 1
ATOM 849 C C . ALA A 1 113 ? 8.228 4.138 -15.284 1.00 80.88 113 ALA A C 1
ATOM 851 O O . ALA A 1 113 ? 7.854 3.731 -14.183 1.00 80.88 113 ALA A O 1
ATOM 852 N N . VAL A 1 114 ? 8.265 3.340 -16.356 1.00 83.50 114 VAL A N 1
ATOM 853 C CA . VAL A 1 114 ? 7.829 1.937 -16.348 1.00 83.50 114 VAL A CA 1
ATOM 854 C C . VAL A 1 114 ? 8.746 1.093 -15.471 1.00 83.50 114 VAL A C 1
ATOM 856 O O . VAL A 1 114 ? 8.260 0.307 -14.658 1.00 83.50 114 VAL A O 1
ATOM 859 N N . VAL A 1 115 ? 10.060 1.283 -15.606 1.00 86.31 115 VAL A N 1
ATOM 860 C CA . VAL A 1 115 ? 11.062 0.557 -14.822 1.00 86.31 115 VAL A CA 1
ATOM 861 C C . VAL A 1 115 ? 10.982 0.960 -13.354 1.00 86.31 115 VAL A C 1
ATOM 863 O O . VAL A 1 115 ? 10.922 0.085 -12.497 1.00 86.31 115 VAL A O 1
ATOM 866 N N . SER A 1 116 ? 10.880 2.255 -13.044 1.00 90.06 116 SER A N 1
ATOM 867 C CA . SER A 1 116 ? 10.773 2.735 -11.659 1.00 90.06 116 SER A CA 1
ATOM 868 C C . SER A 1 116 ? 9.519 2.211 -10.961 1.00 90.06 116 SER A C 1
ATOM 870 O O . SER A 1 116 ? 9.575 1.749 -9.818 1.00 90.06 116 SER A O 1
ATOM 872 N N . TYR A 1 117 ? 8.384 2.218 -11.665 1.00 91.38 117 TYR A N 1
ATOM 873 C CA . TYR A 1 117 ? 7.154 1.621 -11.166 1.00 91.38 117 TYR A CA 1
ATOM 874 C C . TYR A 1 117 ? 7.297 0.111 -10.956 1.00 91.38 117 TYR A C 1
ATOM 876 O O . TYR A 1 117 ? 6.975 -0.379 -9.871 1.00 91.38 117 TYR A O 1
ATOM 884 N N . GLY A 1 118 ? 7.825 -0.616 -11.945 1.00 90.75 118 GLY A N 1
ATOM 885 C CA . GLY A 1 118 ? 8.068 -2.056 -11.853 1.00 90.75 118 GLY A CA 1
ATOM 886 C C . GLY A 1 118 ? 8.978 -2.423 -10.682 1.00 90.75 118 GLY A C 1
ATOM 887 O O . GLY A 1 118 ? 8.608 -3.256 -9.862 1.00 90.75 118 GLY A O 1
ATOM 888 N N . MET A 1 119 ? 10.098 -1.717 -10.510 1.00 91.94 119 MET A N 1
ATOM 889 C CA . MET A 1 119 ? 11.005 -1.881 -9.367 1.00 91.94 119 MET A CA 1
ATOM 890 C C . MET A 1 119 ? 10.284 -1.681 -8.031 1.00 91.94 119 MET A C 1
ATOM 892 O O . MET A 1 119 ? 10.464 -2.478 -7.113 1.00 91.94 119 MET A O 1
ATOM 896 N N . SER A 1 120 ? 9.428 -0.660 -7.922 1.00 94.81 120 SER A N 1
ATOM 897 C CA . SER A 1 120 ? 8.654 -0.435 -6.696 1.00 94.81 120 SER A CA 1
ATOM 898 C C . SER A 1 120 ? 7.669 -1.565 -6.393 1.00 94.81 120 SER A C 1
ATOM 900 O O . SER A 1 120 ? 7.482 -1.938 -5.236 1.00 94.81 120 SER A O 1
ATOM 902 N N . LYS A 1 121 ? 7.062 -2.158 -7.427 1.00 94.12 121 LYS A N 1
ATOM 903 C CA . LYS A 1 121 ? 6.121 -3.269 -7.266 1.00 94.12 121 LYS A CA 1
ATOM 904 C C . LYS A 1 121 ? 6.830 -4.593 -6.999 1.00 94.12 121 LYS A C 1
ATOM 906 O O . LYS A 1 121 ? 6.375 -5.326 -6.136 1.00 94.12 121 LYS A O 1
ATOM 911 N N . ALA A 1 122 ? 7.997 -4.827 -7.596 1.00 92.44 122 ALA A N 1
ATOM 912 C CA . ALA A 1 122 ? 8.858 -5.957 -7.254 1.00 92.44 122 ALA A CA 1
ATOM 913 C C . ALA A 1 122 ? 9.318 -5.892 -5.786 1.00 92.44 122 ALA A C 1
ATOM 915 O O . ALA A 1 122 ? 9.254 -6.879 -5.057 1.00 92.44 122 ALA A O 1
ATOM 916 N N . ALA A 1 123 ? 9.727 -4.707 -5.321 1.00 92.94 123 ALA A N 1
ATOM 917 C CA . ALA A 1 123 ? 10.082 -4.492 -3.921 1.00 92.94 123 ALA A CA 1
ATOM 918 C C . ALA A 1 123 ? 8.869 -4.663 -2.987 1.00 92.94 123 ALA A C 1
ATOM 920 O O . ALA A 1 123 ? 8.997 -5.215 -1.896 1.00 92.94 123 ALA A O 1
ATOM 921 N N . LEU A 1 124 ? 7.679 -4.235 -3.422 1.00 93.12 124 LEU A N 1
ATOM 922 C CA . LEU A 1 124 ? 6.437 -4.459 -2.685 1.00 93.12 124 LEU A CA 1
ATOM 923 C C . LEU A 1 124 ? 6.058 -5.946 -2.615 1.00 93.12 124 LEU A C 1
ATOM 925 O O . LEU A 1 124 ? 5.597 -6.409 -1.576 1.00 93.12 124 LEU A O 1
ATOM 929 N N . ASP A 1 125 ? 6.273 -6.701 -3.688 1.00 89.31 125 ASP A N 1
ATOM 930 C CA . ASP A 1 125 ? 6.042 -8.146 -3.711 1.00 89.31 125 ASP A CA 1
ATOM 931 C C . ASP A 1 125 ? 7.029 -8.887 -2.807 1.00 89.31 125 ASP A C 1
ATOM 933 O O . ASP A 1 125 ? 6.649 -9.852 -2.146 1.00 89.31 125 ASP A O 1
ATOM 937 N N . MET A 1 126 ? 8.262 -8.387 -2.683 1.00 87.50 126 MET A N 1
ATOM 938 C CA . MET A 1 126 ? 9.198 -8.874 -1.672 1.00 87.50 126 MET A CA 1
ATOM 939 C C . MET A 1 126 ? 8.678 -8.617 -0.255 1.00 87.50 126 MET A C 1
ATOM 941 O O . MET A 1 126 ? 8.660 -9.534 0.560 1.00 87.50 126 MET A O 1
ATOM 945 N N . LEU A 1 127 ? 8.176 -7.408 0.024 1.00 81.38 127 LEU A N 1
ATOM 946 C CA . LEU A 1 127 ? 7.533 -7.108 1.306 1.00 81.38 127 LEU A CA 1
ATOM 947 C C . LEU A 1 127 ? 6.363 -8.070 1.574 1.00 81.38 127 LEU A C 1
ATOM 949 O O . LEU A 1 127 ? 6.279 -8.626 2.665 1.00 81.38 127 LEU A O 1
ATOM 953 N N . ASN A 1 128 ? 5.515 -8.333 0.575 1.00 77.50 128 ASN A N 1
ATOM 954 C CA . ASN A 1 128 ? 4.409 -9.293 0.682 1.00 77.50 128 ASN A CA 1
ATOM 955 C C . ASN A 1 128 ? 4.880 -10.701 1.041 1.00 77.50 128 ASN A C 1
ATOM 957 O O . ASN A 1 128 ? 4.269 -11.347 1.885 1.00 77.50 128 ASN A O 1
ATOM 961 N N . ALA A 1 129 ? 5.960 -11.171 0.414 1.00 71.81 129 ALA A N 1
ATOM 962 C CA . ALA A 1 129 ? 6.515 -12.496 0.666 1.00 71.81 129 ALA A CA 1
ATOM 963 C C . ALA A 1 129 ? 7.086 -12.649 2.088 1.00 71.81 129 ALA A C 1
ATOM 965 O O . ALA A 1 129 ? 7.203 -13.767 2.581 1.00 71.81 129 ALA A O 1
ATOM 966 N N . THR A 1 130 ? 7.440 -11.537 2.741 1.00 64.94 130 THR A N 1
ATOM 967 C CA . THR A 1 130 ? 8.022 -11.523 4.094 1.00 64.94 130 THR A CA 1
ATOM 968 C C . THR A 1 130 ? 7.009 -11.334 5.229 1.00 64.94 130 THR A C 1
ATOM 970 O O . THR A 1 130 ? 7.394 -11.433 6.392 1.00 64.94 130 THR A O 1
ATOM 973 N N . LEU A 1 131 ? 5.733 -11.059 4.929 1.00 57.41 131 LEU A N 1
ATOM 974 C CA . LEU A 1 131 ? 4.680 -10.885 5.939 1.00 57.41 131 LEU A CA 1
ATOM 975 C C . LEU A 1 131 ? 4.010 -12.226 6.298 1.00 57.41 131 LEU A C 1
ATOM 977 O O . LEU A 1 131 ? 3.862 -13.106 5.451 1.00 57.41 131 LEU A O 1
ATOM 981 N N . GLU A 1 132 ? 3.622 -12.382 7.570 1.00 54.59 132 GLU A N 1
ATOM 982 C CA . GLU A 1 132 ? 3.121 -13.645 8.137 1.00 54.59 132 GLU A CA 1
ATOM 983 C C . GLU A 1 132 ? 1.767 -14.096 7.520 1.00 54.59 132 GLU A C 1
ATOM 985 O O . GLU A 1 132 ? 0.929 -13.263 7.164 1.00 54.59 132 GLU A O 1
ATOM 990 N N . PRO A 1 133 ? 1.534 -15.414 7.358 1.00 54.06 133 PRO A N 1
ATOM 991 C CA . PRO A 1 133 ? 0.746 -15.977 6.254 1.00 54.06 133 PRO A CA 1
ATOM 992 C C . PRO A 1 133 ? -0.793 -15.918 6.316 1.00 54.06 133 PRO A C 1
ATOM 994 O O . PRO A 1 133 ? -1.414 -16.226 5.299 1.00 54.06 133 PRO A O 1
ATOM 997 N N . SER A 1 134 ? -1.458 -15.565 7.423 1.00 51.03 134 SER A N 1
ATOM 998 C CA . SER A 1 134 ? -2.906 -15.851 7.626 1.00 51.03 134 SER A CA 1
ATOM 999 C C . SER A 1 134 ? -3.877 -15.276 6.574 1.00 51.03 134 SER A C 1
ATOM 1001 O O . SER A 1 134 ? -4.971 -15.804 6.373 1.00 51.03 134 SER A O 1
ATOM 1003 N N . GLU A 1 135 ? -3.455 -14.250 5.845 1.00 43.69 135 GLU A N 1
ATOM 1004 C CA . GLU A 1 135 ? -4.248 -13.432 4.913 1.00 43.69 135 GLU A CA 1
ATOM 1005 C C . GLU A 1 135 ? -4.099 -13.874 3.455 1.00 43.69 135 GLU A C 1
ATOM 1007 O O . GLU A 1 135 ? -5.072 -14.089 2.728 1.00 43.69 135 GLU A O 1
ATOM 1012 N N . SER A 1 136 ? -2.845 -14.091 3.052 1.00 47.88 136 SER A N 1
ATOM 1013 C CA . SER A 1 136 ? -2.488 -14.754 1.800 1.00 47.88 136 SER A CA 1
ATOM 1014 C C . SER A 1 136 ? -3.092 -16.164 1.781 1.00 47.88 136 SER A C 1
ATOM 1016 O O . SER A 1 136 ? -3.712 -16.576 0.801 1.00 47.88 136 SER A O 1
ATOM 1018 N N . VAL A 1 137 ? -3.034 -16.860 2.923 1.00 49.94 137 VAL A N 1
ATOM 1019 C CA . VAL A 1 137 ? -3.557 -18.217 3.107 1.00 49.94 137 VAL A CA 1
ATOM 1020 C C . VAL A 1 137 ? -5.080 -18.287 2.963 1.00 49.94 137 VAL A C 1
ATOM 1022 O O . VAL A 1 137 ? -5.543 -19.217 2.318 1.00 49.94 137 VAL A O 1
ATOM 1025 N N . ALA A 1 138 ? -5.875 -17.329 3.457 1.00 49.38 138 ALA A N 1
ATOM 1026 C CA . ALA A 1 138 ? -7.345 -17.376 3.359 1.00 49.38 138 ALA A CA 1
ATOM 1027 C C . ALA A 1 138 ? -7.888 -17.135 1.934 1.00 49.38 138 ALA A C 1
ATOM 1029 O O . ALA A 1 138 ? -8.835 -17.799 1.501 1.00 49.38 138 ALA A O 1
ATOM 1030 N N . GLY A 1 139 ? -7.284 -16.210 1.183 1.00 46.28 139 GLY A N 1
ATOM 1031 C CA . GLY A 1 139 ? -7.629 -15.976 -0.219 1.00 46.28 139 GLY A CA 1
ATOM 1032 C C . GLY A 1 139 ? -7.180 -17.132 -1.111 1.00 46.28 139 GLY A C 1
ATOM 1033 O O . GLY A 1 139 ? -7.989 -17.691 -1.849 1.00 46.28 139 GLY A O 1
ATOM 1034 N N . VAL A 1 140 ? -5.925 -17.573 -0.979 1.00 53.75 140 VAL A N 1
ATOM 1035 C CA . VAL A 1 140 ? -5.414 -18.733 -1.722 1.00 53.75 140 VAL A CA 1
ATOM 1036 C C . VAL A 1 140 ? -6.202 -20.005 -1.374 1.00 53.75 140 VAL A C 1
ATOM 1038 O O . VAL A 1 140 ? -6.546 -20.752 -2.289 1.00 53.75 140 VAL A O 1
ATOM 1041 N N . LEU A 1 141 ? -6.608 -20.222 -0.111 1.00 47.62 141 LEU A N 1
ATOM 1042 C CA . LEU A 1 141 ? -7.497 -21.338 0.253 1.00 47.62 141 LEU A CA 1
ATOM 1043 C C . LEU A 1 141 ? -8.836 -21.256 -0.473 1.00 47.62 141 LEU A C 1
ATOM 1045 O O . LEU A 1 141 ? -9.293 -22.263 -1.006 1.00 47.62 141 LEU A O 1
ATOM 1049 N N . LYS A 1 142 ? -9.471 -20.079 -0.513 1.00 50.72 142 LYS A N 1
ATOM 1050 C CA . LYS A 1 142 ? -10.757 -19.889 -1.196 1.00 50.72 142 LYS A CA 1
ATOM 1051 C C . LYS A 1 142 ? -10.659 -20.237 -2.680 1.00 50.72 142 LYS A C 1
ATOM 1053 O O . LYS A 1 142 ? -11.575 -20.837 -3.211 1.00 50.72 142 LYS A O 1
ATOM 1058 N N . VAL A 1 143 ? -9.544 -19.918 -3.328 1.00 57.50 143 VAL A N 1
ATOM 1059 C CA . VAL A 1 143 ? -9.323 -20.198 -4.755 1.00 57.50 143 VAL A CA 1
ATOM 1060 C C . VAL A 1 143 ? -9.011 -21.667 -5.033 1.00 57.50 143 VAL A C 1
ATOM 1062 O O . VAL A 1 143 ? -9.571 -22.234 -5.965 1.00 57.50 143 VAL A O 1
ATOM 1065 N N . VAL A 1 144 ? -8.162 -22.303 -4.218 1.00 52.47 144 VAL A N 1
ATOM 1066 C CA . VAL A 1 144 ? -7.769 -23.723 -4.348 1.00 52.47 144 VAL A CA 1
ATOM 1067 C C . VAL A 1 144 ? -8.927 -24.667 -4.009 1.00 52.47 144 VAL A C 1
ATOM 1069 O O . VAL A 1 144 ? -9.060 -25.723 -4.622 1.00 52.47 144 VAL A O 1
ATOM 1072 N N . THR A 1 145 ? -9.788 -24.289 -3.059 1.00 49.12 145 THR A N 1
ATOM 1073 C CA . THR A 1 145 ? -10.908 -25.134 -2.602 1.00 49.12 145 THR A CA 1
ATOM 1074 C C . THR A 1 145 ? -12.175 -25.010 -3.450 1.00 49.12 145 THR A C 1
ATOM 1076 O O . THR A 1 145 ? -13.046 -25.870 -3.346 1.00 49.12 145 THR A O 1
ATOM 1079 N N . THR A 1 146 ? -12.284 -23.996 -4.317 1.00 61.25 146 THR A N 1
ATOM 1080 C CA . THR A 1 146 ? -13.433 -23.815 -5.226 1.00 61.25 146 THR A CA 1
ATOM 1081 C C . THR A 1 146 ? -13.104 -24.059 -6.707 1.00 61.25 146 THR A C 1
ATOM 1083 O O . THR A 1 146 ? -13.948 -23.786 -7.557 1.00 61.25 146 THR A O 1
ATOM 1086 N N . ALA A 1 147 ? -11.896 -24.535 -7.039 1.00 65.31 147 ALA A N 1
ATOM 1087 C CA . ALA A 1 147 ? -11.441 -24.759 -8.418 1.00 65.31 147 ALA A CA 1
ATOM 1088 C C . ALA A 1 147 ? -11.946 -26.085 -9.024 1.00 65.31 147 ALA A C 1
ATOM 1090 O O . ALA A 1 147 ? -12.123 -27.081 -8.324 1.00 65.31 147 ALA A O 1
ATOM 1091 N N . THR A 1 148 ? -12.141 -26.114 -10.347 1.00 77.56 148 THR A N 1
ATOM 1092 C CA . THR A 1 148 ? -12.706 -27.262 -11.084 1.00 77.56 148 THR A CA 1
ATOM 1093 C C . THR A 1 148 ? -11.860 -27.660 -12.305 1.00 77.56 148 THR A C 1
ATOM 1095 O O . THR A 1 148 ? -10.924 -26.959 -12.686 1.00 77.56 148 THR A O 1
ATOM 1098 N N . ALA A 1 149 ? -12.203 -28.766 -12.986 1.00 76.44 149 ALA A N 1
ATOM 1099 C CA . ALA A 1 149 ? -11.521 -29.191 -14.221 1.00 76.44 149 ALA A CA 1
ATOM 1100 C C . ALA A 1 149 ? -11.543 -28.118 -15.334 1.00 76.44 149 ALA A C 1
ATOM 1102 O O . ALA A 1 149 ? -10.623 -28.058 -16.147 1.00 76.44 149 ALA A O 1
ATOM 1103 N N . ALA A 1 150 ? -12.542 -27.225 -15.334 1.00 72.56 150 ALA A N 1
ATOM 1104 C CA . ALA A 1 150 ? -12.644 -26.105 -16.271 1.00 72.56 150 ALA A CA 1
ATOM 1105 C C . ALA A 1 150 ? -11.606 -24.997 -16.022 1.00 72.56 150 ALA A C 1
ATOM 1107 O O . ALA A 1 150 ? -11.483 -24.079 -16.837 1.00 72.56 150 ALA A O 1
ATOM 1108 N N . ASP A 1 151 ? -10.875 -25.056 -14.907 1.00 72.62 151 ASP A N 1
ATOM 1109 C CA . ASP A 1 151 ? -9.888 -24.056 -14.507 1.00 72.62 151 ASP A CA 1
ATOM 1110 C C . ASP A 1 151 ? -8.440 -24.446 -14.841 1.00 72.62 151 ASP A C 1
ATOM 1112 O O . ASP A 1 151 ? -7.536 -23.620 -14.708 1.00 72.62 151 ASP A O 1
ATOM 1116 N N . SER A 1 152 ? -8.214 -25.657 -15.367 1.00 55.06 152 SER A N 1
ATOM 1117 C CA . SER A 1 152 ? -6.892 -26.095 -15.841 1.00 55.06 152 SER A CA 1
ATOM 1118 C C . SER A 1 152 ? -6.349 -25.191 -16.959 1.00 55.06 152 SER A C 1
ATOM 1120 O O . SER A 1 152 ? -7.039 -24.902 -17.936 1.00 55.06 152 SER A O 1
ATOM 1122 N N . GLY A 1 153 ? -5.093 -24.742 -16.817 1.00 53.03 153 GLY A N 1
ATOM 1123 C CA . GLY A 1 153 ? -4.393 -23.883 -17.788 1.00 53.03 153 GLY A CA 1
ATOM 1124 C C . GLY A 1 153 ? -4.653 -22.372 -17.652 1.00 53.03 153 GLY A C 1
ATOM 1125 O O . GLY A 1 153 ? -4.216 -21.592 -18.502 1.00 53.03 153 GLY A O 1
ATOM 1126 N N . LYS A 1 154 ? -5.367 -21.939 -16.604 1.00 69.38 154 LYS A N 1
ATOM 1127 C CA . LYS A 1 154 ? -5.638 -20.529 -16.286 1.00 69.38 154 LYS A CA 1
ATOM 1128 C C . LYS A 1 154 ? -4.62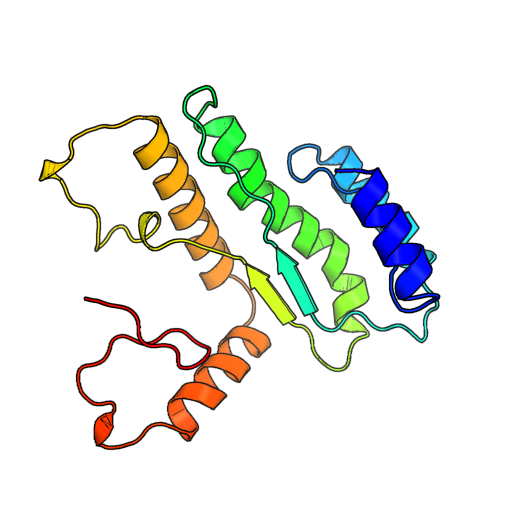6 -20.000 -15.260 1.00 69.38 154 LYS A C 1
ATOM 1130 O O . LYS A 1 154 ? -4.418 -20.647 -14.240 1.00 69.38 154 LYS A O 1
ATOM 1135 N N . TYR A 1 155 ? -4.045 -18.820 -15.476 1.00 57.88 155 TYR A N 1
ATOM 1136 C CA . TYR A 1 155 ? -3.317 -18.123 -14.411 1.00 57.88 155 TYR A CA 1
ATOM 1137 C C . TYR A 1 155 ? -4.345 -17.416 -13.526 1.00 57.88 155 TYR A C 1
ATOM 1139 O O . TYR A 1 155 ? -5.231 -16.778 -14.073 1.00 57.88 155 TYR A O 1
ATOM 1147 N N . LEU A 1 156 ? -4.316 -17.579 -12.200 1.00 56.41 156 LEU A N 1
ATOM 1148 C CA . LEU A 1 156 ? -5.349 -17.044 -11.306 1.00 56.41 156 LEU A CA 1
ATOM 1149 C C . LEU A 1 156 ? -4.731 -16.303 -10.114 1.00 56.41 156 LEU A C 1
ATOM 1151 O O . LEU A 1 156 ? -3.709 -16.715 -9.567 1.00 56.41 156 LEU A O 1
ATOM 1155 N N . ARG A 1 157 ? -5.375 -15.218 -9.689 1.00 55.00 157 ARG A N 1
ATOM 1156 C CA . ARG A 1 157 ? -5.009 -14.439 -8.499 1.00 55.00 157 ARG A CA 1
ATOM 1157 C C . ARG A 1 157 ? -5.490 -15.140 -7.219 1.00 55.00 157 ARG A C 1
ATOM 1159 O O . ARG A 1 157 ? -6.379 -15.985 -7.274 1.00 55.00 157 ARG A O 1
ATOM 1166 N N . TYR A 1 158 ? -4.996 -14.726 -6.045 1.00 50.81 158 TYR A N 1
ATOM 1167 C CA . TYR A 1 158 ? -5.408 -15.249 -4.725 1.00 50.81 158 TYR A CA 1
ATOM 1168 C C . TYR A 1 158 ? -6.890 -15.012 -4.354 1.00 50.81 158 TYR A C 1
ATOM 1170 O O . TYR A 1 158 ? -7.305 -15.329 -3.251 1.00 50.81 158 TYR A O 1
ATOM 1178 N N . ASN A 1 159 ? -7.715 -14.458 -5.241 1.00 48.53 159 ASN A N 1
ATOM 1179 C CA . ASN A 1 159 ? -9.171 -14.342 -5.090 1.00 48.53 159 ASN A CA 1
ATOM 1180 C C . ASN A 1 159 ? -9.961 -15.125 -6.165 1.00 48.53 159 ASN A C 1
ATOM 1182 O O . ASN A 1 159 ? -11.189 -15.120 -6.128 1.00 48.53 159 ASN A O 1
ATOM 1186 N N . GLY A 1 160 ? -9.272 -15.787 -7.103 1.00 60.34 160 GLY A N 1
ATOM 1187 C CA . GLY A 1 160 ? -9.838 -16.742 -8.063 1.00 60.34 160 GLY A CA 1
ATOM 1188 C C . GLY A 1 160 ? -10.036 -16.159 -9.449 1.00 60.34 160 GLY A C 1
ATOM 1189 O O . GLY A 1 160 ? -10.444 -16.853 -10.375 1.00 60.34 160 GLY A O 1
ATOM 1190 N N . GLU A 1 161 ? -9.721 -14.882 -9.604 1.00 66.44 161 GLU A N 1
ATOM 1191 C CA . GLU A 1 161 ? -9.791 -14.183 -10.871 1.00 66.44 161 GLU A CA 1
ATOM 1192 C C . GLU A 1 161 ? -8.728 -14.690 -11.844 1.00 66.44 161 GLU A C 1
ATOM 1194 O O . GLU A 1 161 ? -7.561 -14.816 -11.470 1.00 66.44 161 GLU A O 1
ATOM 1199 N N . LYS A 1 1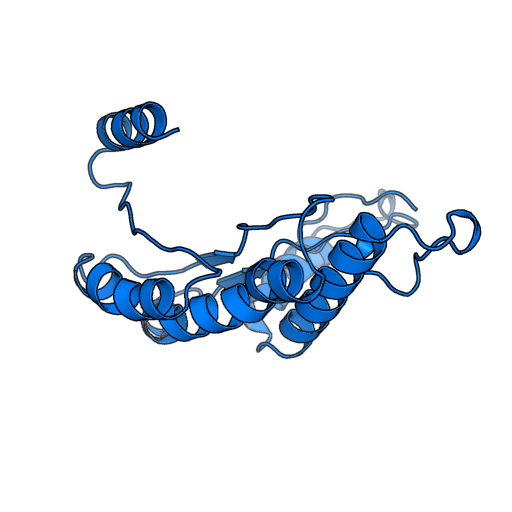62 ? -9.120 -14.928 -13.103 1.00 62.28 162 LYS A N 1
ATOM 1200 C CA . LYS A 1 162 ? -8.196 -15.337 -14.160 1.00 62.28 162 LYS A CA 1
ATOM 1201 C C . LYS A 1 162 ? -7.386 -14.167 -14.692 1.00 62.28 162 LYS A C 1
ATOM 1203 O O . LYS A 1 162 ? -7.921 -13.230 -15.269 1.00 62.28 162 LYS A O 1
ATOM 1208 N N . ILE A 1 163 ? -6.082 -14.308 -14.571 1.00 60.78 163 ILE A N 1
ATOM 1209 C CA . ILE A 1 163 ? -5.052 -13.480 -15.160 1.00 60.78 163 ILE A CA 1
ATOM 1210 C C . ILE A 1 163 ? -4.719 -14.025 -16.567 1.00 60.78 163 ILE A C 1
ATOM 1212 O O . ILE A 1 163 ? -4.641 -15.245 -16.764 1.00 60.78 163 ILE A O 1
ATOM 1216 N N . PRO A 1 164 ? -4.569 -13.149 -17.572 1.00 49.00 164 PRO A N 1
ATOM 1217 C CA . PRO A 1 164 ? -4.021 -13.523 -18.872 1.00 49.00 164 PRO A CA 1
ATOM 1218 C C . PRO A 1 164 ? -2.585 -14.047 -18.741 1.00 49.00 164 PRO A C 1
ATOM 1220 O O . PRO A 1 164 ? -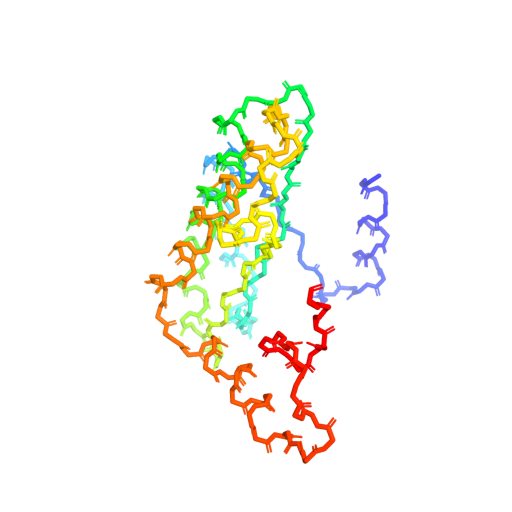1.867 -13.644 -17.824 1.00 49.00 164 PRO A O 1
ATOM 1223 N N . TRP A 1 165 ? -2.188 -14.932 -19.657 1.00 40.38 165 TRP A N 1
ATOM 1224 C CA . TRP A 1 165 ? -0.771 -15.226 -19.881 1.00 40.38 165 TRP A CA 1
ATOM 1225 C C . TRP A 1 165 ? -0.063 -14.000 -20.455 1.00 40.38 165 TRP A C 1
ATOM 1227 O O . TRP A 1 165 ? -0.709 -13.294 -21.266 1.00 40.38 165 TRP A O 1
#

Organism: Trametes pubescens (NCBI:txid154538)

InterPro domains:
  IPR002347 Short-chain dehydrogenase/reductase SDR [PF00106] (4-138)
  IPR036291 NAD(P)-binding domain superfamily [SSF51735] (12-165)
  IPR051468 Fungal Secondary Metabolite SDRs [PTHR43544] (5-131)

Secondary structure (DSSP, 8-state):
--HHHHHHHHHHGGG-------TT-HHHHHHHHHHHHTS-TTS---EEEE------TTS-HHHHHIIIIIHHHHHHHHHHHHHTTSS--EEEE---GGG-GGG--GGG---HHHHHHHHHHHHHHHHHHHS-THHHHHHHHHHHHS--GGGTT-EE-TTSPEEP-

Foldseek 3Di:
DVVVVVVVCVVCPLPDDDFDADLLDLVSLLVSLVVVVVNPLVDADAADELDDADLDPVDALVSRLSRQAVSLVSNLVSCQVRLVSDPHNHYHRDADCLLVPVPDDCVVPDDPSSVSNNVSRVNNVVVVVPDDCRHLCVLLCCQVVPDDPVCPPFDADSNNDTDDD